Protein AF-A0A960K6C1-F1 (afdb_monomer_lite)

Sequence (120 aa):
MKAQRRILAALAVSSATLWALPAAGVLCNVPADRATLGDAVLDPTCTEIVLAQGVFAGPVVLDRDLILRGAGAGSVIAGPLSVEGSGTAVTLSDLTVDLSGLPGFLEGVTVGGGAEAVLT

Radius of gyration: 23.23 Å; chains: 1; bounding box: 49×33×80 Å

Structure (mmCIF, N/CA/C/O backbone):
data_AF-A0A960K6C1-F1
#
_entry.id   AF-A0A960K6C1-F1
#
loop_
_atom_site.group_PDB
_atom_site.id
_atom_site.type_symbol
_atom_site.label_atom_id
_atom_site.label_alt_id
_atom_site.label_comp_id
_atom_site.label_asym_id
_atom_site.label_entity_id
_atom_site.label_seq_id
_atom_site.pdbx_PDB_ins_code
_atom_site.Cartn_x
_atom_site.Cartn_y
_atom_site.Cartn_z
_atom_site.occupancy
_atom_site.B_iso_or_equiv
_atom_site.auth_seq_id
_atom_site.auth_comp_id
_atom_site.auth_asym_id
_atom_site.auth_atom_id
_atom_site.pdbx_PDB_model_num
ATOM 1 N N . MET A 1 1 ? -34.772 -9.196 67.903 1.00 39.66 1 MET A N 1
ATOM 2 C CA . MET A 1 1 ? -33.820 -9.842 66.974 1.00 39.66 1 MET A CA 1
ATOM 3 C C . MET A 1 1 ? -34.495 -9.961 65.613 1.00 39.66 1 MET A C 1
ATOM 5 O O . MET A 1 1 ? -35.596 -10.486 65.540 1.00 39.66 1 MET A O 1
ATOM 9 N N . LYS A 1 2 ? -33.903 -9.333 64.590 1.00 43.41 2 LYS A N 1
ATOM 10 C CA . LYS A 1 2 ? -34.388 -9.234 63.201 1.00 43.41 2 LYS A CA 1
ATOM 11 C C . LYS A 1 2 ? -33.945 -10.466 62.404 1.00 43.41 2 LYS A C 1
ATOM 13 O O . LYS A 1 2 ? -32.797 -10.862 62.557 1.00 43.41 2 LYS A O 1
ATOM 18 N N . ALA A 1 3 ? -34.774 -10.968 61.486 1.00 43.62 3 ALA A N 1
ATOM 19 C CA . ALA A 1 3 ? -34.292 -11.717 60.318 1.00 43.62 3 ALA A CA 1
ATOM 20 C C . ALA A 1 3 ? -35.306 -11.659 59.159 1.00 43.62 3 ALA A C 1
ATOM 22 O O . ALA A 1 3 ? -36.192 -12.500 59.026 1.00 43.62 3 ALA A O 1
ATOM 23 N N . GLN A 1 4 ? -35.161 -10.629 58.320 1.00 53.16 4 GLN A N 1
ATOM 24 C CA . GLN A 1 4 ? -35.772 -10.516 56.994 1.00 53.16 4 GLN A CA 1
ATOM 25 C C . GLN A 1 4 ? -35.227 -11.614 56.072 1.00 53.16 4 GLN A C 1
ATOM 27 O O . GLN A 1 4 ? -34.028 -11.648 55.806 1.00 53.16 4 GLN A O 1
ATOM 32 N N . ARG A 1 5 ? -36.103 -12.452 55.511 1.00 47.00 5 ARG A N 1
ATOM 33 C CA . ARG A 1 5 ? -35.780 -13.301 54.356 1.00 47.00 5 ARG A CA 1
ATOM 34 C C . ARG A 1 5 ? -36.306 -12.623 53.095 1.00 47.00 5 ARG A C 1
ATOM 36 O O . ARG A 1 5 ? -37.477 -12.744 52.758 1.00 47.00 5 ARG A O 1
ATOM 43 N N . ARG A 1 6 ? -35.442 -11.851 52.435 1.00 54.53 6 ARG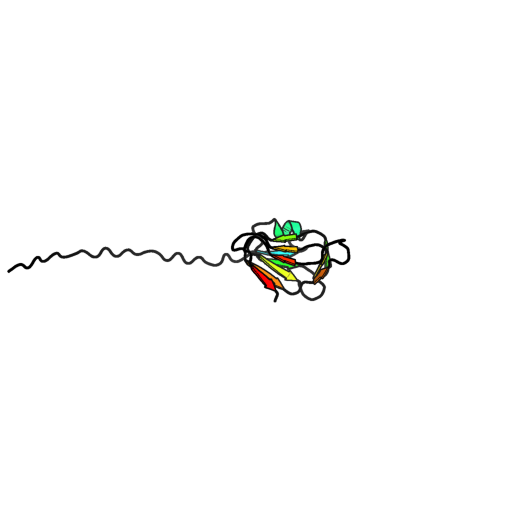 A N 1
ATOM 44 C CA . ARG A 1 6 ? -35.686 -11.314 51.090 1.00 54.53 6 ARG A CA 1
ATOM 45 C C . ARG A 1 6 ? -35.102 -12.308 50.090 1.00 54.53 6 ARG A C 1
ATOM 47 O O . ARG A 1 6 ? -33.887 -12.409 49.972 1.00 54.53 6 ARG A O 1
ATOM 54 N N . ILE A 1 7 ? -35.967 -13.072 49.431 1.00 54.44 7 ILE A N 1
ATOM 55 C CA . ILE A 1 7 ? -35.592 -13.957 48.327 1.00 54.44 7 ILE A CA 1
ATOM 56 C C . ILE A 1 7 ? -35.509 -13.069 47.082 1.00 54.44 7 ILE A C 1
ATOM 58 O O . ILE A 1 7 ? -36.526 -12.616 46.564 1.00 54.44 7 ILE A O 1
ATOM 62 N N . LEU A 1 8 ? -34.284 -12.742 46.676 1.00 51.75 8 LEU A N 1
ATOM 63 C CA . LEU A 1 8 ? -33.983 -12.019 45.444 1.00 51.75 8 LEU A CA 1
ATOM 64 C C . LEU A 1 8 ? -34.026 -13.015 44.282 1.00 51.75 8 LEU A C 1
ATOM 66 O O . LEU A 1 8 ? -33.208 -13.930 44.215 1.00 51.75 8 LEU A O 1
ATOM 70 N N . ALA A 1 9 ? -34.996 -12.839 43.387 1.00 49.06 9 ALA A N 1
ATOM 71 C CA . ALA A 1 9 ? -35.028 -13.505 42.094 1.00 49.06 9 ALA A CA 1
ATOM 72 C C . ALA A 1 9 ? -33.867 -12.970 41.242 1.00 49.06 9 ALA A C 1
ATOM 74 O O . ALA A 1 9 ? -33.846 -11.797 40.871 1.00 49.06 9 ALA A O 1
ATOM 75 N N . ALA A 1 10 ? -32.879 -13.822 40.977 1.00 48.72 10 ALA A N 1
ATOM 76 C CA . ALA A 1 10 ? -31.784 -13.517 40.072 1.00 48.72 10 ALA A CA 1
ATOM 77 C C . ALA A 1 10 ? -32.303 -13.578 38.627 1.00 48.72 10 ALA A C 1
ATOM 79 O O . ALA A 1 10 ? -32.567 -14.654 38.092 1.00 48.72 10 ALA A O 1
ATOM 80 N N . LEU A 1 11 ? -32.480 -12.408 38.014 1.00 48.12 11 LEU A N 1
ATOM 81 C CA . LEU A 1 11 ? -32.727 -12.264 36.584 1.00 48.12 11 LEU A CA 1
ATOM 82 C C . LEU A 1 11 ? -31.411 -12.576 35.851 1.00 48.12 11 LEU A C 1
ATOM 84 O O . LEU A 1 11 ? -30.452 -11.809 35.938 1.00 48.12 11 LEU A O 1
ATOM 88 N N . ALA A 1 12 ? -31.340 -13.719 35.171 1.00 52.84 12 ALA A N 1
ATOM 89 C CA . ALA A 1 12 ? -30.212 -14.069 34.317 1.00 52.84 12 ALA A CA 1
ATOM 90 C C . ALA A 1 12 ? -30.250 -13.195 33.052 1.00 52.84 12 ALA A C 1
ATOM 92 O O . ALA A 1 12 ? -31.046 -13.424 32.144 1.00 52.84 12 ALA A O 1
ATOM 93 N N . VAL A 1 13 ? -29.411 -12.161 33.014 1.00 56.88 13 VAL A N 1
ATOM 94 C CA . VAL A 1 13 ? -29.176 -11.346 31.819 1.00 56.88 13 VAL A CA 1
ATOM 95 C C . VAL A 1 13 ? -28.253 -12.140 30.894 1.00 56.88 13 VAL A C 1
ATOM 97 O O . VAL A 1 13 ? -27.038 -12.165 31.072 1.00 56.88 13 VAL A O 1
ATOM 100 N N . SER A 1 14 ? -28.838 -12.838 29.923 1.00 53.97 14 SER A N 1
ATOM 101 C CA . SER A 1 14 ? -28.116 -13.450 28.806 1.00 53.97 14 SER A CA 1
ATOM 102 C C . SER A 1 14 ? -27.718 -12.360 27.809 1.00 53.97 14 SER A C 1
ATOM 104 O O . SER A 1 14 ? -28.389 -12.150 26.801 1.00 53.97 14 SER A O 1
ATOM 106 N N . SER A 1 15 ? -26.644 -11.629 28.105 1.00 58.66 15 SER A N 1
ATOM 107 C CA . SER A 1 15 ? -26.031 -10.718 27.137 1.00 58.66 15 SER A CA 1
ATOM 108 C C . SER A 1 15 ? -25.332 -11.546 26.067 1.00 58.66 15 SER A C 1
ATOM 110 O O . SER A 1 15 ? -24.269 -12.117 26.305 1.00 58.66 15 SER A O 1
ATOM 112 N N . ALA A 1 16 ? -25.968 -11.635 24.901 1.00 54.44 16 ALA A N 1
ATOM 113 C CA . ALA A 1 16 ? -25.386 -12.174 23.687 1.00 54.44 16 ALA A CA 1
ATOM 114 C C . ALA A 1 16 ? -24.053 -11.468 23.412 1.00 54.44 16 ALA A C 1
ATOM 116 O O . ALA A 1 16 ? -24.016 -10.282 23.084 1.00 54.44 16 ALA A O 1
ATOM 117 N N . THR A 1 17 ? -22.950 -12.194 23.555 1.00 60.47 17 THR A N 1
ATOM 118 C CA . THR A 1 17 ? -21.686 -11.818 22.938 1.00 60.47 17 THR A CA 1
ATOM 119 C C . THR A 1 17 ? -21.915 -11.878 21.431 1.00 60.47 17 THR A C 1
ATOM 121 O O . THR A 1 17 ? -21.927 -12.950 20.834 1.00 60.47 17 THR A O 1
ATOM 124 N N . LEU A 1 18 ? -22.180 -10.726 20.810 1.00 55.16 18 LEU A N 1
ATOM 125 C CA . LEU A 1 18 ? -21.996 -10.561 19.374 1.00 55.16 18 LEU A CA 1
ATOM 126 C C . LEU A 1 18 ? -20.490 -10.629 19.142 1.00 55.16 18 LEU A C 1
ATOM 128 O O . LEU A 1 18 ? -19.759 -9.684 19.430 1.00 55.16 18 LEU A O 1
ATOM 132 N N . TRP A 1 19 ? -20.020 -11.778 18.678 1.00 56.25 19 TRP A N 1
ATOM 133 C CA . TRP A 1 19 ? -18.674 -11.894 18.149 1.00 56.25 19 TRP A CA 1
ATOM 134 C C . TRP A 1 19 ? -18.661 -11.051 16.876 1.00 56.25 19 TRP A C 1
ATOM 136 O O . TRP A 1 19 ? -19.361 -11.372 15.916 1.00 56.25 19 TRP A O 1
ATOM 146 N N . ALA A 1 20 ? -17.930 -9.938 16.889 1.00 54.59 20 ALA A N 1
ATOM 147 C CA . ALA A 1 20 ? -17.572 -9.230 15.673 1.00 54.59 20 ALA A CA 1
ATOM 148 C C . ALA A 1 20 ? -16.687 -10.186 14.867 1.00 54.59 20 ALA A C 1
ATOM 150 O O . ALA A 1 20 ? -15.499 -10.330 15.156 1.00 54.59 20 ALA A O 1
ATOM 151 N N . LEU A 1 21 ? -17.280 -10.928 13.927 1.00 56.06 21 LEU A N 1
ATOM 152 C CA . LEU A 1 21 ? -16.475 -11.650 12.953 1.00 56.06 21 LEU A CA 1
ATOM 153 C C . LEU A 1 21 ? -15.637 -10.597 12.215 1.00 56.06 21 LEU A C 1
ATOM 155 O O . LEU A 1 21 ? -16.209 -9.580 11.808 1.00 56.06 21 LEU A O 1
ATOM 159 N N . PRO A 1 22 ? -14.320 -10.810 12.036 1.00 53.16 22 PRO A N 1
ATOM 160 C CA . PRO A 1 22 ? -13.562 -9.979 11.119 1.00 53.16 22 PRO A CA 1
ATOM 161 C C . PRO A 1 22 ? -14.273 -10.090 9.775 1.00 53.16 22 PRO A C 1
ATOM 163 O O . PRO A 1 22 ? -14.486 -11.198 9.273 1.00 53.16 22 PRO A O 1
ATOM 166 N N . ALA A 1 23 ? -14.740 -8.958 9.248 1.00 58.75 23 ALA A N 1
ATOM 167 C CA . ALA A 1 23 ? -15.287 -8.920 7.906 1.00 58.75 23 ALA A CA 1
ATOM 168 C C . ALA A 1 23 ? -14.217 -9.534 7.004 1.00 58.75 23 ALA A C 1
ATOM 170 O O . ALA A 1 23 ? -13.092 -9.038 6.972 1.00 58.75 23 ALA A O 1
ATOM 171 N N . ALA A 1 24 ? -14.532 -10.673 6.378 1.00 60.03 24 ALA A N 1
ATOM 172 C CA . ALA A 1 24 ? -13.636 -11.300 5.426 1.00 60.03 24 ALA A CA 1
ATOM 173 C C . ALA A 1 24 ? -13.381 -10.258 4.346 1.00 60.03 24 ALA A C 1
ATOM 175 O O . ALA A 1 24 ? -14.281 -9.888 3.591 1.00 60.03 24 ALA A O 1
ATOM 176 N N . GLY A 1 25 ? -12.185 -9.703 4.402 1.00 65.69 25 GLY A N 1
ATOM 177 C CA . GLY A 1 25 ? -11.818 -8.570 3.608 1.00 65.69 25 GLY A CA 1
ATOM 178 C C . GLY A 1 25 ? -11.867 -8.884 2.120 1.00 65.69 25 GLY A C 1
ATOM 179 O O . GLY A 1 25 ? -11.389 -9.947 1.720 1.00 65.69 25 GLY A O 1
ATOM 180 N N . VAL A 1 26 ? -12.440 -8.003 1.292 1.00 90.38 26 VAL A N 1
ATOM 181 C CA . VAL A 1 26 ? -12.376 -8.205 -0.161 1.00 90.38 26 VAL A CA 1
ATOM 182 C C . VAL A 1 26 ? -10.964 -7.861 -0.621 1.00 90.38 26 VAL A C 1
ATOM 184 O O . VAL A 1 26 ? -10.460 -6.761 -0.372 1.00 90.38 26 VAL A O 1
ATOM 187 N N . LEU A 1 27 ? -10.337 -8.837 -1.275 1.00 93.38 27 LEU A N 1
ATOM 188 C CA . LEU A 1 27 ? -9.055 -8.692 -1.944 1.00 93.38 27 LEU A CA 1
ATOM 189 C C . LEU A 1 27 ? -9.280 -8.040 -3.309 1.00 93.38 27 LEU A C 1
ATOM 191 O O . LEU A 1 27 ? -10.053 -8.548 -4.119 1.00 93.38 27 LEU A O 1
ATOM 195 N N . CYS A 1 28 ? -8.572 -6.944 -3.557 1.00 95.69 28 CYS A N 1
ATOM 196 C CA . CYS A 1 28 ? -8.601 -6.187 -4.798 1.00 95.69 28 CYS A CA 1
ATOM 197 C C . CYS A 1 28 ? -7.216 -6.192 -5.449 1.00 95.69 28 CYS A C 1
ATOM 199 O O . CYS A 1 28 ? -6.265 -5.593 -4.945 1.00 95.69 28 CYS A O 1
ATOM 201 N N . ASN A 1 29 ? -7.087 -6.858 -6.590 1.00 95.56 29 ASN A N 1
ATOM 202 C CA . ASN A 1 29 ? -5.869 -6.852 -7.385 1.00 95.56 29 ASN A CA 1
ATOM 203 C C . ASN A 1 29 ? -5.847 -5.622 -8.294 1.00 95.56 29 ASN A C 1
ATOM 205 O O . ASN A 1 29 ? -6.811 -5.338 -9.005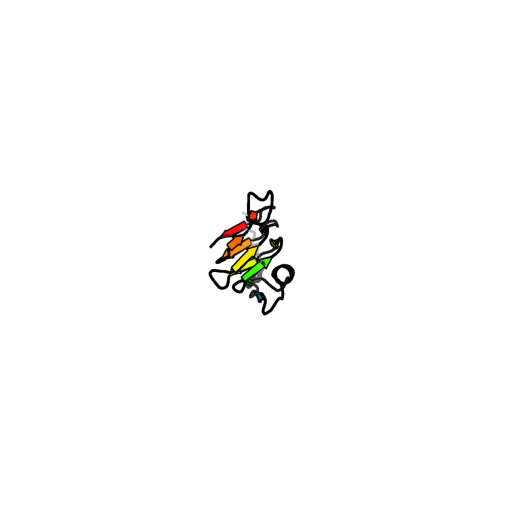 1.00 95.56 29 ASN A O 1
ATOM 209 N N . VAL A 1 30 ? -4.716 -4.932 -8.355 1.00 94.62 30 VAL A N 1
ATOM 210 C CA . VAL A 1 30 ? -4.498 -3.829 -9.296 1.00 94.62 30 VAL A CA 1
ATOM 211 C C . VAL A 1 30 ? -3.436 -4.277 -10.302 1.00 94.62 30 VAL A C 1
ATOM 213 O O . VAL A 1 30 ? -2.328 -4.624 -9.884 1.00 94.62 30 VAL A O 1
ATOM 216 N N . PRO A 1 31 ? -3.727 -4.298 -11.619 1.00 94.31 31 PRO A N 1
ATOM 217 C CA . PRO A 1 31 ? -4.884 -3.686 -12.285 1.00 94.31 31 PRO A CA 1
ATOM 218 C C . PRO A 1 31 ? -6.103 -4.608 -12.541 1.00 94.31 31 PRO A C 1
ATOM 220 O O . PRO A 1 31 ? -7.006 -4.219 -13.278 1.00 94.31 31 PRO A O 1
ATOM 223 N N . ALA A 1 32 ? -6.119 -5.849 -12.043 1.00 94.12 32 ALA A N 1
ATOM 224 C CA . ALA A 1 32 ? -7.088 -6.856 -12.501 1.00 94.12 32 ALA A CA 1
ATOM 225 C C . ALA A 1 32 ? -8.544 -6.609 -12.045 1.00 94.12 32 ALA A C 1
ATOM 227 O O . ALA A 1 32 ? -9.458 -6.766 -12.851 1.00 94.12 32 ALA A O 1
ATOM 228 N N . ASP A 1 33 ? -8.755 -6.204 -10.790 1.00 94.62 33 ASP A N 1
ATOM 229 C CA . ASP A 1 33 ? -10.073 -5.892 -10.213 1.00 94.62 33 ASP A CA 1
ATOM 230 C C . ASP A 1 33 ? -10.371 -4.385 -10.247 1.00 94.62 33 ASP A C 1
ATOM 232 O O . ASP A 1 33 ? -11.517 -3.952 -10.394 1.00 94.62 33 ASP A O 1
ATOM 236 N N . ARG A 1 34 ? -9.322 -3.566 -10.115 1.00 93.62 34 ARG A N 1
ATOM 237 C CA . ARG A 1 34 ? -9.380 -2.099 -10.109 1.00 93.62 34 ARG A CA 1
ATOM 238 C C . ARG A 1 34 ? -8.309 -1.563 -11.046 1.00 93.62 34 ARG A C 1
ATOM 240 O O . ARG A 1 34 ? -7.167 -1.992 -10.962 1.00 93.62 34 ARG A O 1
ATOM 247 N N . ALA A 1 35 ? -8.661 -0.623 -11.923 1.00 92.88 35 ALA A N 1
ATOM 248 C CA . ALA A 1 35 ? -7.750 -0.138 -12.962 1.00 92.88 35 ALA A CA 1
ATOM 249 C C . ALA A 1 35 ? -6.546 0.631 -12.395 1.00 92.88 35 ALA A C 1
ATOM 251 O O . ALA A 1 35 ? -5.449 0.559 -12.951 1.00 92.88 35 ALA A O 1
ATOM 252 N N . THR A 1 36 ? -6.743 1.355 -11.291 1.00 93.31 36 THR A N 1
ATOM 253 C CA . THR A 1 36 ? -5.701 2.151 -10.637 1.00 93.31 36 THR A CA 1
ATOM 254 C C . THR A 1 36 ? -5.647 1.886 -9.134 1.00 93.31 36 THR A C 1
ATOM 256 O O . THR A 1 36 ? -6.620 1.430 -8.531 1.00 93.31 36 THR A O 1
ATOM 259 N N . LEU A 1 37 ? -4.506 2.205 -8.512 1.00 92.88 37 LEU A N 1
ATOM 260 C CA . LEU A 1 37 ? -4.355 2.157 -7.055 1.00 92.88 37 LEU A CA 1
ATOM 261 C C . LEU A 1 37 ? -5.330 3.123 -6.361 1.00 92.88 37 LEU A C 1
ATOM 263 O O . LEU A 1 37 ? -5.930 2.757 -5.358 1.00 92.88 37 LEU A O 1
ATOM 267 N N . GLY A 1 38 ? -5.555 4.313 -6.926 1.00 92.44 38 GLY A N 1
ATOM 268 C CA . GLY A 1 38 ? -6.531 5.269 -6.396 1.00 92.44 38 GLY A CA 1
ATOM 269 C C . GLY A 1 38 ? -7.954 4.707 -6.375 1.00 92.44 38 GLY A C 1
ATOM 270 O O . GLY A 1 38 ? -8.633 4.809 -5.358 1.00 92.44 38 GLY A O 1
ATOM 271 N N . ASP A 1 39 ? -8.379 4.036 -7.451 1.00 92.00 39 ASP A N 1
ATOM 272 C CA . ASP A 1 39 ? -9.706 3.403 -7.506 1.00 92.00 39 ASP A CA 1
ATOM 273 C C . ASP A 1 39 ? -9.861 2.290 -6.465 1.00 92.00 39 ASP A C 1
ATOM 275 O O . ASP A 1 39 ? -10.943 2.107 -5.913 1.00 92.00 39 ASP A O 1
ATOM 279 N N . ALA A 1 40 ? -8.792 1.534 -6.207 1.00 94.00 40 ALA A N 1
ATOM 280 C CA . ALA A 1 40 ? -8.799 0.466 -5.214 1.00 94.00 40 ALA A CA 1
ATOM 281 C C . ALA A 1 40 ? -8.844 1.004 -3.777 1.00 94.00 40 ALA A C 1
ATOM 283 O O . ALA A 1 40 ? -9.536 0.436 -2.940 1.00 94.00 40 ALA A O 1
ATOM 284 N N . VAL A 1 41 ? -8.146 2.107 -3.498 1.00 93.31 41 VAL A N 1
ATOM 285 C CA . VAL A 1 41 ? -8.144 2.759 -2.178 1.00 93.31 41 VAL A CA 1
ATOM 286 C C . VAL A 1 41 ? -9.486 3.431 -1.873 1.00 93.31 41 VAL A C 1
ATOM 288 O O . VAL A 1 41 ? -9.968 3.357 -0.746 1.00 93.31 41 VAL A O 1
ATOM 291 N N . LEU A 1 42 ? -10.111 4.055 -2.877 1.00 93.44 42 LEU A N 1
ATOM 292 C CA . LEU A 1 42 ? -11.412 4.718 -2.729 1.00 93.44 42 LEU A CA 1
ATOM 293 C C . LEU A 1 42 ? -12.589 3.741 -2.629 1.00 93.44 42 LEU A C 1
ATOM 295 O O . LEU A 1 42 ? -13.682 4.137 -2.222 1.00 93.44 42 LEU A O 1
ATOM 299 N N . ASP A 1 43 ? -12.397 2.483 -3.021 1.00 92.50 43 ASP A N 1
ATOM 300 C CA . ASP A 1 43 ? -13.427 1.465 -2.919 1.00 92.50 43 ASP A CA 1
ATOM 301 C C . ASP A 1 43 ? -13.525 0.927 -1.483 1.00 92.50 43 ASP A C 1
ATOM 303 O O . ASP A 1 43 ? -12.639 0.206 -1.020 1.00 92.50 43 ASP A O 1
ATOM 307 N N . PRO A 1 44 ? -14.640 1.183 -0.774 1.00 90.69 44 PRO A N 1
ATOM 308 C CA . PRO A 1 44 ? -14.764 0.787 0.614 1.00 90.69 44 PRO A CA 1
ATOM 309 C C . PRO A 1 44 ? -14.918 -0.722 0.813 1.00 90.69 44 PRO A C 1
ATOM 311 O O . PRO A 1 44 ? -14.885 -1.180 1.959 1.00 90.69 44 PRO A O 1
ATOM 314 N N . THR A 1 45 ? -15.126 -1.486 -0.260 1.00 91.31 45 THR A N 1
ATOM 315 C CA . THR A 1 45 ? -15.172 -2.947 -0.192 1.00 91.31 45 THR A CA 1
ATOM 316 C C . THR A 1 45 ? -13.773 -3.551 -0.150 1.00 91.31 45 THR A C 1
ATOM 318 O O . THR A 1 45 ? -13.591 -4.568 0.517 1.00 91.31 45 THR A O 1
ATOM 321 N N . CYS A 1 46 ? -12.777 -2.886 -0.748 1.00 93.19 46 CYS A N 1
ATOM 322 C CA . CYS A 1 46 ? -11.383 -3.295 -0.680 1.00 93.19 46 CYS A CA 1
ATOM 323 C C . CYS A 1 46 ? -10.838 -3.087 0.736 1.00 93.19 46 CYS A C 1
ATOM 325 O O . CYS A 1 46 ? -10.800 -1.982 1.282 1.00 93.19 46 CYS A O 1
ATOM 327 N N . THR A 1 47 ? -10.401 -4.172 1.350 1.00 93.31 47 THR A N 1
ATOM 328 C CA . THR A 1 47 ? -9.690 -4.154 2.642 1.00 93.31 47 THR A CA 1
ATOM 329 C C . THR A 1 47 ? -8.264 -4.668 2.484 1.00 93.31 47 THR A C 1
ATOM 331 O O . THR A 1 47 ? -7.421 -4.456 3.349 1.00 93.31 47 THR A O 1
ATOM 334 N N . GLU A 1 48 ? -8.003 -5.369 1.382 1.00 94.44 48 GLU A N 1
ATOM 335 C CA . GLU A 1 48 ? -6.689 -5.837 0.987 1.00 94.44 48 GLU A CA 1
ATOM 336 C C . GLU A 1 48 ? -6.471 -5.487 -0.484 1.00 94.44 48 GLU A C 1
ATOM 338 O O . GLU A 1 48 ? -7.278 -5.846 -1.339 1.00 94.44 48 GLU A O 1
ATOM 343 N N . ILE A 1 49 ? -5.388 -4.780 -0.782 1.00 95.56 49 ILE A N 1
ATOM 344 C CA . ILE A 1 49 ? -5.002 -4.387 -2.131 1.00 95.56 49 ILE A CA 1
ATOM 345 C C . ILE A 1 49 ? -3.685 -5.069 -2.470 1.00 95.56 49 ILE A C 1
ATOM 347 O O . ILE A 1 49 ? -2.687 -4.902 -1.767 1.00 95.56 49 ILE A O 1
ATOM 351 N N . VAL A 1 50 ? -3.684 -5.812 -3.575 1.00 95.69 50 VAL A N 1
ATOM 352 C CA . VAL A 1 50 ? -2.486 -6.451 -4.120 1.00 95.69 50 VAL A CA 1
ATOM 353 C C . VAL A 1 50 ? -2.081 -5.728 -5.394 1.00 95.69 50 VAL A C 1
ATOM 355 O O . VAL A 1 50 ? -2.785 -5.773 -6.404 1.00 95.69 50 VAL A O 1
ATOM 358 N N . LEU A 1 51 ? -0.932 -5.063 -5.355 1.00 95.50 51 LEU A N 1
ATOM 359 C CA . LEU A 1 51 ? -0.342 -4.432 -6.525 1.00 95.50 51 LEU A CA 1
ATOM 360 C C . LEU A 1 51 ? 0.427 -5.470 -7.336 1.00 95.50 51 LEU A C 1
ATOM 362 O O . LEU A 1 51 ? 1.344 -6.108 -6.827 1.00 95.50 51 LEU A O 1
ATOM 366 N N . ALA A 1 52 ? 0.105 -5.612 -8.620 1.00 95.69 52 ALA A N 1
ATOM 367 C CA . ALA A 1 52 ? 0.972 -6.330 -9.548 1.00 95.69 52 ALA A CA 1
ATOM 368 C C . ALA A 1 52 ? 2.364 -5.666 -9.623 1.00 95.69 52 ALA A C 1
ATOM 370 O O . ALA A 1 52 ? 2.581 -4.559 -9.125 1.00 95.69 52 ALA A O 1
ATOM 371 N N . GLN A 1 53 ? 3.333 -6.328 -10.253 1.00 94.25 53 GLN A N 1
ATOM 372 C CA . GLN A 1 53 ? 4.616 -5.686 -10.545 1.00 94.25 53 GLN A CA 1
ATOM 373 C C . GLN A 1 53 ? 4.406 -4.543 -11.545 1.00 94.25 53 GLN A C 1
ATOM 375 O O . GLN A 1 53 ? 3.711 -4.711 -12.549 1.00 94.25 53 GLN A O 1
ATOM 380 N N . GLY A 1 54 ? 5.005 -3.387 -11.276 1.00 92.19 54 GLY A N 1
ATOM 381 C CA . GLY A 1 54 ? 4.833 -2.189 -12.088 1.00 92.19 54 GLY A CA 1
ATOM 382 C C . GLY A 1 54 ? 4.956 -0.903 -11.282 1.00 92.19 54 GLY A C 1
ATOM 383 O O . GLY A 1 54 ? 5.155 -0.920 -10.070 1.00 92.19 54 GLY A O 1
ATOM 384 N 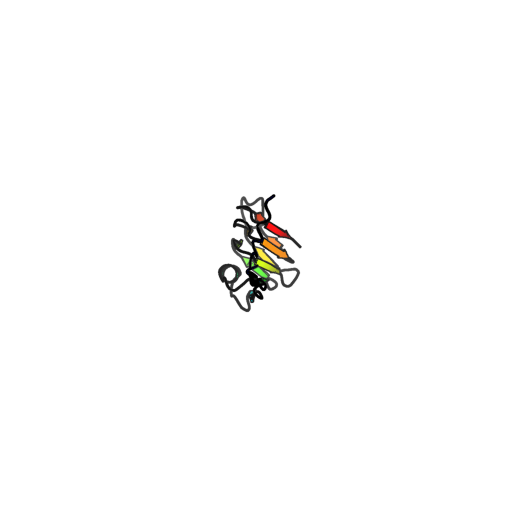N . VAL A 1 55 ? 4.831 0.223 -11.984 1.00 92.44 55 VAL A N 1
ATOM 385 C CA . VAL A 1 55 ? 4.863 1.563 -11.394 1.00 92.44 55 VAL A CA 1
ATOM 386 C C . VAL A 1 55 ? 3.447 2.126 -11.351 1.00 92.44 55 VAL A C 1
ATOM 388 O O . VAL A 1 55 ? 2.801 2.279 -12.388 1.00 92.44 55 VAL A O 1
ATOM 391 N N . PHE A 1 56 ? 2.985 2.459 -10.151 1.00 92.56 56 PHE A N 1
ATOM 392 C CA . PHE A 1 56 ? 1.684 3.057 -9.878 1.00 92.56 56 PHE A CA 1
ATOM 393 C C . PHE A 1 56 ? 1.903 4.510 -9.474 1.00 92.56 56 PHE A C 1
ATOM 395 O O . PHE A 1 56 ? 2.422 4.796 -8.398 1.00 92.56 56 PHE A O 1
ATOM 402 N N . ALA A 1 57 ? 1.563 5.429 -10.372 1.00 89.56 57 ALA A N 1
ATOM 403 C CA . ALA A 1 57 ? 1.769 6.851 -10.152 1.00 89.56 57 ALA A CA 1
ATOM 404 C C . ALA A 1 57 ? 0.640 7.465 -9.321 1.00 89.56 57 ALA A C 1
ATOM 406 O O . ALA A 1 57 ? -0.534 7.153 -9.527 1.00 89.56 57 ALA A O 1
ATOM 407 N N . GLY A 1 58 ? 1.007 8.417 -8.468 1.00 81.25 58 GLY A N 1
ATOM 408 C CA . GLY A 1 58 ? 0.069 9.328 -7.828 1.00 81.25 58 GLY A CA 1
ATOM 409 C C . GLY A 1 58 ? 0.276 9.447 -6.324 1.00 81.25 58 GLY A C 1
ATOM 410 O O . GLY A 1 58 ? 0.844 8.551 -5.701 1.00 81.25 58 GLY A O 1
ATOM 411 N N . PRO A 1 59 ? -0.181 10.562 -5.730 1.00 86.81 59 PRO A N 1
ATOM 412 C CA . PRO A 1 59 ? -0.329 10.626 -4.289 1.00 86.81 59 PRO A CA 1
ATOM 413 C C . PRO A 1 59 ? -1.369 9.596 -3.846 1.00 86.81 59 PRO A C 1
ATOM 415 O O . PRO A 1 59 ? -2.437 9.478 -4.453 1.00 86.81 59 PRO A O 1
ATOM 418 N N . VAL A 1 60 ? -1.056 8.864 -2.785 1.00 90.62 60 VAL A N 1
ATOM 419 C CA . VAL A 1 60 ? -1.948 7.863 -2.197 1.00 90.62 60 VAL A CA 1
ATOM 420 C C . VAL A 1 60 ? -2.212 8.265 -0.757 1.00 90.62 60 VAL A C 1
ATOM 422 O O . VAL A 1 60 ? -1.270 8.485 -0.002 1.00 90.62 60 VAL A O 1
ATOM 425 N N . VAL A 1 61 ? -3.485 8.369 -0.381 1.00 92.44 61 VAL A N 1
ATOM 426 C CA . VAL A 1 61 ? -3.912 8.642 0.996 1.00 92.44 61 VAL A CA 1
ATOM 427 C C . VAL A 1 61 ? -4.712 7.445 1.482 1.00 92.44 61 VAL A C 1
ATOM 429 O O . VAL A 1 61 ? -5.692 7.069 0.846 1.00 92.44 61 VAL A O 1
ATOM 432 N N . LEU A 1 62 ? -4.271 6.835 2.575 1.00 92.81 62 LEU A N 1
ATOM 433 C CA . LEU A 1 62 ? -4.901 5.687 3.211 1.00 92.81 62 LEU A CA 1
ATOM 434 C C . LEU A 1 62 ? -5.521 6.160 4.527 1.00 92.81 62 LEU A C 1
ATOM 436 O O . LEU A 1 62 ? -4.801 6.397 5.489 1.00 92.81 62 LEU A O 1
ATOM 440 N N . ASP A 1 63 ? -6.839 6.330 4.555 1.00 92.62 63 ASP A N 1
ATOM 441 C CA . ASP A 1 63 ? -7.599 6.911 5.674 1.00 92.62 63 ASP A CA 1
ATOM 442 C C . ASP A 1 63 ? -8.512 5.896 6.390 1.00 92.62 63 ASP A C 1
ATOM 444 O O . ASP A 1 63 ? -9.450 6.254 7.108 1.00 92.62 63 ASP A O 1
ATOM 448 N N . ARG A 1 64 ? -8.255 4.608 6.148 1.00 90.62 64 ARG A N 1
ATOM 449 C CA . ARG A 1 64 ? -9.033 3.465 6.629 1.00 90.62 64 ARG A CA 1
ATOM 450 C C . ARG A 1 64 ? -8.151 2.240 6.820 1.00 90.62 64 ARG A C 1
ATOM 452 O O . ARG A 1 64 ? -7.074 2.145 6.231 1.00 90.62 64 ARG A O 1
ATOM 459 N N . ASP A 1 65 ? -8.654 1.284 7.594 1.00 91.06 65 ASP A N 1
ATOM 460 C CA . ASP A 1 65 ? -7.982 0.004 7.799 1.00 91.06 65 ASP A CA 1
ATOM 461 C C . ASP A 1 65 ? -7.807 -0.721 6.462 1.00 91.06 65 ASP A C 1
ATOM 463 O O . ASP A 1 65 ? -8.780 -1.011 5.752 1.00 91.06 65 ASP A O 1
ATOM 467 N N . LEU A 1 66 ? -6.550 -0.977 6.102 1.00 92.31 66 LEU A N 1
ATOM 468 C CA . LEU A 1 66 ? -6.197 -1.514 4.796 1.00 92.31 66 LEU A CA 1
ATOM 469 C C . LEU A 1 66 ? -4.864 -2.261 4.839 1.00 92.31 66 LEU A C 1
ATOM 471 O O . LEU A 1 66 ? -3.870 -1.788 5.389 1.00 92.31 66 LEU A O 1
ATOM 475 N N . ILE A 1 67 ? -4.818 -3.406 4.169 1.00 93.62 67 ILE A N 1
ATOM 476 C CA . ILE A 1 67 ? -3.567 -4.078 3.823 1.00 93.62 67 ILE A CA 1
ATOM 477 C C . ILE A 1 67 ? -3.221 -3.696 2.387 1.00 93.62 67 ILE A C 1
ATOM 479 O O . ILE A 1 67 ? -3.968 -4.018 1.468 1.00 93.62 67 ILE A O 1
ATOM 483 N N . LEU A 1 68 ? -2.093 -3.028 2.176 1.00 93.69 68 LEU A N 1
ATOM 484 C CA . LEU A 1 68 ? -1.562 -2.738 0.850 1.00 93.69 68 LEU A CA 1
ATOM 485 C C . LEU A 1 68 ? -0.265 -3.523 0.679 1.00 93.69 68 LEU A C 1
ATOM 487 O O . LEU A 1 68 ? 0.708 -3.291 1.395 1.00 93.69 68 LEU A O 1
ATOM 491 N N . ARG A 1 69 ? -0.245 -4.455 -0.276 1.00 93.94 69 ARG A N 1
ATOM 492 C CA . ARG A 1 69 ? 0.943 -5.264 -0.547 1.00 93.94 69 ARG A CA 1
ATOM 493 C C . ARG A 1 69 ? 1.299 -5.350 -2.017 1.00 93.94 69 ARG A C 1
ATOM 495 O O . ARG A 1 69 ? 0.422 -5.346 -2.880 1.00 93.94 69 ARG A O 1
ATOM 502 N N . GLY A 1 70 ? 2.586 -5.470 -2.307 1.00 93.31 70 GLY A N 1
ATOM 503 C CA . GLY A 1 70 ? 3.053 -5.852 -3.633 1.00 93.31 70 GLY A CA 1
ATOM 504 C C . GLY A 1 70 ? 2.893 -7.352 -3.872 1.00 93.31 70 GLY A C 1
ATOM 505 O O . GLY A 1 70 ? 2.911 -8.160 -2.947 1.00 93.31 70 GLY A O 1
ATOM 506 N N . ALA A 1 71 ? 2.792 -7.754 -5.136 1.00 88.44 71 ALA A N 1
ATOM 507 C CA . ALA A 1 71 ? 2.870 -9.154 -5.560 1.00 88.44 71 ALA A CA 1
ATOM 508 C C . ALA A 1 71 ? 4.325 -9.688 -5.570 1.00 88.44 71 ALA A C 1
ATOM 510 O O . ALA A 1 71 ? 4.612 -10.706 -6.204 1.00 88.44 71 ALA A O 1
ATOM 511 N N . GLY A 1 72 ? 5.250 -8.979 -4.912 1.00 80.38 72 GLY A N 1
ATOM 512 C CA . GLY A 1 72 ? 6.685 -9.243 -4.851 1.00 80.38 72 GLY A CA 1
ATOM 513 C C . GLY A 1 72 ? 7.525 -8.014 -5.219 1.00 80.38 72 GLY A C 1
ATOM 514 O O . GLY A 1 72 ? 7.011 -6.912 -5.410 1.00 80.38 72 GLY A O 1
ATOM 515 N N . ALA A 1 73 ? 8.840 -8.211 -5.356 1.00 74.12 73 ALA A N 1
ATOM 516 C CA . ALA A 1 73 ? 9.759 -7.149 -5.759 1.00 74.12 73 ALA A CA 1
ATOM 517 C C . ALA A 1 73 ? 9.353 -6.552 -7.122 1.00 74.12 73 ALA A C 1
ATOM 519 O O . ALA A 1 73 ? 9.155 -7.284 -8.092 1.00 74.12 73 ALA A O 1
ATOM 520 N N . GLY A 1 74 ? 9.251 -5.222 -7.192 1.00 84.38 74 GLY A N 1
ATOM 521 C CA . GLY A 1 74 ? 8.911 -4.493 -8.419 1.00 84.38 74 GLY A CA 1
ATOM 522 C C . GLY A 1 74 ? 7.543 -3.807 -8.417 1.00 84.38 74 GLY A C 1
ATOM 523 O O . GLY A 1 74 ? 7.203 -3.171 -9.411 1.00 84.38 74 GLY A O 1
ATOM 524 N N . SER A 1 75 ? 6.769 -3.892 -7.334 1.00 93.12 75 SER A N 1
ATOM 525 C CA . SER A 1 75 ? 5.599 -3.033 -7.116 1.00 93.12 75 SER A CA 1
ATOM 526 C C . SER A 1 75 ? 6.047 -1.680 -6.551 1.00 93.12 75 SER A C 1
ATOM 528 O O . SER A 1 75 ? 6.464 -1.579 -5.395 1.00 93.12 75 SER A O 1
ATOM 530 N N . VAL A 1 76 ? 6.001 -0.643 -7.388 1.00 91.50 76 VAL A N 1
ATOM 531 C CA . VAL A 1 76 ? 6.500 0.701 -7.074 1.00 91.50 76 VAL A CA 1
ATOM 532 C C . VAL A 1 76 ? 5.345 1.691 -7.009 1.00 91.50 76 VAL A C 1
ATOM 534 O O . VAL A 1 76 ? 4.598 1.830 -7.974 1.00 91.50 76 VAL A O 1
ATOM 537 N N . ILE A 1 77 ? 5.229 2.424 -5.907 1.00 91.56 77 ILE A N 1
ATOM 538 C CA . ILE A 1 77 ? 4.360 3.597 -5.794 1.00 91.56 77 ILE A CA 1
ATOM 539 C C . ILE A 1 77 ? 5.216 4.820 -6.122 1.00 91.56 77 ILE A C 1
ATOM 541 O O . ILE A 1 77 ? 6.124 5.160 -5.370 1.00 91.56 77 ILE A O 1
ATOM 545 N N . ALA A 1 78 ? 4.953 5.456 -7.261 1.00 91.25 78 ALA A N 1
ATOM 546 C CA . ALA A 1 78 ? 5.644 6.666 -7.691 1.00 91.25 78 ALA A CA 1
ATOM 547 C C . ALA A 1 78 ? 4.845 7.891 -7.237 1.00 91.25 78 ALA A C 1
ATOM 549 O O . ALA A 1 78 ? 3.933 8.358 -7.930 1.00 91.25 78 ALA A O 1
ATOM 550 N N . GLY A 1 79 ? 5.153 8.384 -6.043 1.00 88.25 79 GLY A N 1
ATOM 551 C CA . GLY A 1 79 ? 4.322 9.385 -5.388 1.00 88.25 79 GLY A CA 1
ATOM 552 C C . GLY A 1 79 ? 4.499 9.413 -3.874 1.00 88.25 79 GLY A C 1
ATOM 553 O O . GLY A 1 79 ? 5.080 8.487 -3.308 1.00 88.25 79 GLY A O 1
ATOM 554 N N . PRO A 1 80 ? 3.979 10.452 -3.200 1.00 87.94 80 PRO A N 1
ATOM 555 C CA . PRO A 1 80 ? 3.890 10.440 -1.750 1.00 87.94 80 PRO A CA 1
ATOM 556 C C . PRO A 1 80 ? 2.804 9.458 -1.285 1.00 87.94 80 PRO A C 1
ATOM 558 O O . PRO A 1 80 ? 1.726 9.383 -1.882 1.00 87.94 80 PRO A O 1
ATOM 561 N N . LEU A 1 81 ? 3.077 8.747 -0.191 1.00 90.25 81 LEU A N 1
ATOM 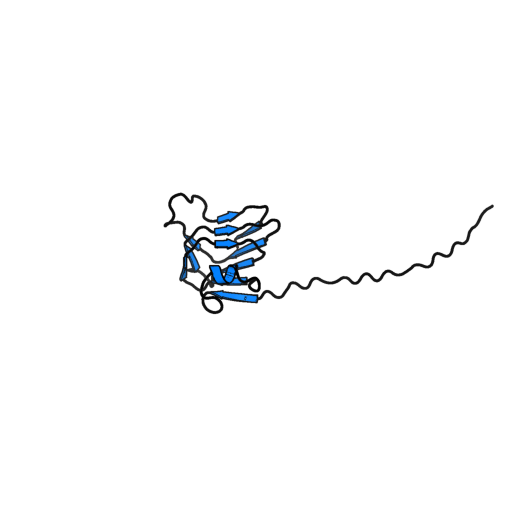562 C CA . LEU A 1 81 ? 2.116 7.889 0.500 1.00 90.25 81 LEU A CA 1
ATOM 563 C C . LEU A 1 81 ? 1.790 8.495 1.874 1.00 90.25 81 LEU A C 1
ATOM 565 O O . LEU A 1 81 ? 2.685 8.690 2.694 1.00 90.25 81 LEU A O 1
ATOM 569 N N . SER A 1 82 ? 0.519 8.788 2.129 1.00 90.56 82 SER A N 1
ATOM 570 C CA . SER A 1 82 ? 0.022 9.293 3.412 1.00 90.56 82 SER A CA 1
ATOM 571 C C . 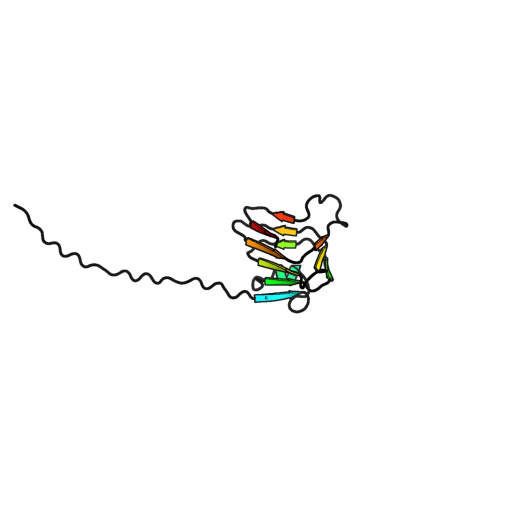SER A 1 82 ? -0.886 8.253 4.057 1.00 90.56 82 SER A C 1
ATOM 573 O O . SER A 1 82 ? -1.745 7.684 3.387 1.00 90.56 82 SER A O 1
ATOM 575 N N . VAL A 1 83 ? -0.703 8.007 5.348 1.00 90.69 83 VAL A N 1
ATOM 576 C CA . VAL A 1 83 ? -1.616 7.233 6.188 1.00 90.69 83 VAL A CA 1
ATOM 577 C C . VAL A 1 83 ? -2.239 8.194 7.192 1.00 90.69 83 VAL A C 1
ATOM 579 O O . VAL A 1 83 ? -1.536 8.838 7.972 1.00 90.69 83 VAL A O 1
ATOM 582 N N . GLU A 1 84 ? -3.558 8.311 7.152 1.00 90.19 84 GLU A N 1
ATOM 583 C CA . GLU A 1 84 ? -4.340 9.279 7.916 1.00 90.19 84 GLU A CA 1
ATOM 584 C C . GLU A 1 84 ? -5.477 8.571 8.663 1.00 90.19 84 GLU A C 1
ATOM 586 O O . GLU A 1 84 ? -5.763 7.404 8.425 1.00 90.19 84 GLU A O 1
ATOM 591 N N . GLY A 1 85 ? -6.131 9.276 9.587 1.00 84.69 85 GLY A N 1
ATOM 592 C CA . GLY A 1 85 ? -7.283 8.750 10.326 1.00 84.69 85 GLY A CA 1
ATOM 593 C C . GLY A 1 85 ? -6.948 8.231 11.728 1.00 84.69 85 GLY A C 1
ATOM 594 O O . GLY A 1 85 ? -5.996 7.490 11.959 1.00 84.69 85 GLY A O 1
ATOM 595 N N . SER A 1 86 ? -7.750 8.635 12.714 1.00 80.94 86 SER A N 1
ATOM 596 C CA . SER A 1 86 ? -7.547 8.212 14.101 1.00 80.94 86 SER A CA 1
ATOM 597 C C . SER A 1 86 ? -7.942 6.752 14.284 1.00 80.94 86 SER A C 1
ATOM 599 O O . SER A 1 86 ? -9.094 6.403 14.020 1.00 80.94 86 SER A O 1
ATOM 601 N N . GLY A 1 87 ? -7.024 5.925 14.788 1.00 80.56 87 GLY A N 1
ATOM 602 C CA . GLY A 1 87 ? -7.282 4.494 14.980 1.00 80.56 87 GLY A CA 1
ATOM 603 C C . GLY A 1 87 ? -7.329 3.702 13.674 1.00 80.56 87 GLY A C 1
ATOM 604 O O . GLY A 1 87 ? -7.876 2.608 13.659 1.00 80.56 87 GLY A O 1
ATOM 605 N N . THR A 1 88 ? -6.788 4.269 12.595 1.00 86.00 88 THR A N 1
ATOM 606 C CA . THR A 1 88 ? -6.599 3.588 11.317 1.00 86.00 88 THR A CA 1
ATOM 607 C C . THR A 1 88 ? -5.334 2.739 11.359 1.00 86.00 88 THR A C 1
ATOM 609 O O . THR A 1 88 ? -4.265 3.254 11.686 1.00 86.00 88 THR A O 1
ATOM 612 N N . ALA A 1 89 ? -5.456 1.459 11.018 1.00 88.12 89 ALA A N 1
ATOM 613 C CA . ALA A 1 89 ? -4.352 0.511 10.945 1.00 88.12 89 ALA A CA 1
ATOM 614 C C . ALA A 1 89 ? -4.074 0.113 9.490 1.00 88.12 89 ALA A C 1
ATOM 616 O O . ALA A 1 89 ? -4.863 -0.585 8.847 1.00 88.12 89 ALA A O 1
ATOM 617 N N . VAL A 1 90 ? -2.913 0.519 8.979 1.00 91.25 90 VAL A N 1
ATOM 618 C CA . VAL A 1 90 ? -2.453 0.166 7.633 1.00 91.25 90 VAL A CA 1
ATOM 619 C C . VAL A 1 90 ? -1.254 -0.766 7.707 1.00 91.25 90 VAL A C 1
ATOM 621 O O . VAL A 1 90 ? -0.286 -0.504 8.419 1.00 91.25 90 VAL A O 1
ATOM 624 N N . THR A 1 91 ? -1.293 -1.846 6.930 1.00 92.50 91 THR A N 1
ATOM 625 C CA . THR A 1 91 ? -0.139 -2.736 6.743 1.00 92.50 91 THR A CA 1
ATOM 626 C C . THR A 1 91 ? 0.422 -2.555 5.342 1.00 92.50 91 THR A C 1
ATOM 628 O O . THR A 1 91 ? -0.319 -2.673 4.368 1.00 92.50 91 THR A O 1
ATOM 631 N N . LEU A 1 92 ? 1.723 -2.285 5.251 1.00 91.00 92 LEU A N 1
ATOM 632 C CA . LEU A 1 92 ? 2.469 -2.134 4.006 1.00 91.00 92 LEU A CA 1
ATOM 633 C C . LEU A 1 92 ? 3.494 -3.266 3.900 1.00 91.00 92 LEU A C 1
ATOM 635 O O . LEU A 1 92 ? 4.353 -3.386 4.773 1.00 91.00 92 LEU A O 1
ATOM 639 N N . SER A 1 93 ? 3.437 -4.067 2.835 1.00 92.62 93 SER A N 1
ATOM 640 C CA . SER A 1 93 ? 4.410 -5.148 2.613 1.00 92.62 93 SER A CA 1
ATOM 641 C C . SER A 1 93 ? 4.817 -5.271 1.149 1.00 92.62 93 SER A C 1
ATOM 643 O O . SER A 1 93 ? 4.007 -5.051 0.255 1.00 92.62 93 SER A O 1
ATOM 645 N N . ASP A 1 94 ? 6.069 -5.640 0.882 1.00 91.38 94 ASP A N 1
ATOM 646 C CA . ASP A 1 94 ? 6.559 -5.928 -0.480 1.00 91.38 94 ASP A CA 1
ATOM 647 C C . ASP A 1 94 ? 6.408 -4.762 -1.486 1.00 91.38 94 ASP A C 1
ATOM 649 O O . ASP A 1 94 ? 6.169 -4.973 -2.675 1.00 91.38 94 ASP A O 1
ATOM 653 N N . LEU A 1 95 ? 6.544 -3.514 -1.025 1.00 90.00 95 LEU A N 1
ATOM 654 C CA . LEU A 1 95 ? 6.381 -2.302 -1.839 1.00 90.00 95 LEU A CA 1
ATOM 655 C C . LEU A 1 95 ? 7.637 -1.437 -1.835 1.00 90.00 95 LEU A C 1
ATOM 657 O O . LEU A 1 95 ? 8.369 -1.367 -0.851 1.00 90.00 95 LEU A O 1
ATOM 661 N N . THR A 1 96 ? 7.856 -0.719 -2.933 1.00 89.56 96 THR A N 1
ATOM 662 C CA . THR A 1 96 ? 8.844 0.364 -3.011 1.00 89.56 96 THR A CA 1
ATOM 663 C C . THR A 1 96 ? 8.117 1.686 -3.202 1.00 89.56 96 THR A C 1
ATOM 665 O O . THR A 1 96 ? 7.305 1.810 -4.112 1.00 89.56 96 THR A O 1
ATOM 668 N N . VAL A 1 97 ? 8.412 2.684 -2.372 1.00 88.44 97 VAL A N 1
ATOM 669 C CA . VAL A 1 97 ? 7.927 4.053 -2.584 1.00 88.44 97 VAL A CA 1
ATOM 670 C C . VAL A 1 97 ? 9.042 4.852 -3.249 1.00 88.44 97 VAL A C 1
ATOM 672 O O . VAL A 1 97 ? 10.121 5.008 -2.677 1.00 88.44 97 VAL A O 1
ATOM 675 N N . ASP A 1 98 ? 8.795 5.322 -4.469 1.00 88.38 98 ASP A N 1
ATOM 676 C CA . ASP A 1 98 ? 9.735 6.122 -5.249 1.00 88.38 98 ASP A CA 1
ATOM 677 C C . ASP A 1 98 ? 9.323 7.600 -5.240 1.00 88.38 98 ASP A C 1
ATOM 679 O O . ASP A 1 98 ? 8.270 7.987 -5.754 1.00 88.38 98 ASP A O 1
ATOM 683 N N . LEU A 1 99 ? 10.193 8.430 -4.661 1.00 83.75 99 LEU A N 1
ATOM 684 C CA . LEU A 1 99 ? 10.048 9.885 -4.592 1.00 83.75 99 LEU A CA 1
ATOM 685 C C . LEU A 1 99 ? 10.981 10.636 -5.546 1.00 83.75 99 LEU A C 1
ATOM 687 O O . LEU A 1 99 ? 10.999 11.866 -5.531 1.00 83.75 99 LEU A O 1
ATOM 691 N N . SER A 1 100 ? 11.778 9.936 -6.356 1.00 81.62 100 SER A N 1
ATOM 692 C CA . SER A 1 100 ? 12.841 10.545 -7.170 1.00 81.62 100 SER A CA 1
ATOM 693 C C . SER A 1 100 ? 12.342 11.624 -8.145 1.00 81.62 100 SER A C 1
ATOM 695 O O . SER A 1 100 ? 13.114 12.490 -8.556 1.00 81.62 100 SER A O 1
ATOM 697 N N . GLY A 1 101 ? 11.046 11.619 -8.470 1.00 70.69 101 GLY A N 1
ATOM 698 C CA . GLY A 1 101 ? 10.386 12.621 -9.308 1.00 70.69 101 GLY A CA 1
ATOM 699 C C . GLY A 1 101 ? 9.760 13.816 -8.573 1.00 70.69 101 GLY A C 1
ATOM 700 O O . GLY A 1 101 ? 9.173 14.670 -9.239 1.00 70.69 101 GLY A O 1
ATOM 701 N N . LEU A 1 102 ? 9.838 13.900 -7.239 1.00 69.94 102 LEU A N 1
ATOM 702 C CA . LEU A 1 102 ? 9.119 14.907 -6.448 1.00 69.94 102 LEU A CA 1
ATOM 703 C C . LEU A 1 102 ? 10.066 15.917 -5.779 1.00 69.94 102 LEU A C 1
ATOM 705 O O . LEU A 1 102 ? 10.786 15.565 -4.843 1.00 69.94 102 LEU A O 1
ATOM 709 N N . PRO A 1 103 ? 10.056 17.200 -6.190 1.00 66.94 103 PRO A N 1
ATOM 710 C CA . PRO A 1 103 ? 10.840 18.221 -5.511 1.00 66.94 103 PRO A CA 1
ATOM 711 C C . PRO A 1 103 ? 10.234 18.532 -4.133 1.00 66.94 103 PRO A C 1
ATOM 713 O O . PRO A 1 103 ? 9.098 18.988 -4.039 1.00 66.94 103 PRO A O 1
ATOM 716 N N . GLY A 1 104 ? 11.009 18.326 -3.064 1.00 63.03 104 GLY A N 1
ATOM 717 C CA . GLY A 1 104 ? 10.661 18.774 -1.708 1.00 63.03 104 GLY A CA 1
ATOM 718 C C . GLY A 1 104 ? 10.039 17.728 -0.776 1.00 63.03 104 GLY A C 1
ATOM 719 O O . GLY A 1 104 ? 9.755 18.065 0.370 1.00 63.03 104 GLY A O 1
ATOM 720 N N . PHE A 1 105 ? 9.876 16.475 -1.208 1.00 60.09 105 PHE A N 1
ATOM 721 C CA . PHE A 1 105 ? 9.498 15.378 -0.312 1.00 60.09 105 PHE A CA 1
ATOM 722 C C . PHE A 1 105 ? 10.754 14.737 0.287 1.00 60.09 105 PHE A C 1
ATOM 724 O O . PHE A 1 105 ? 11.499 14.044 -0.402 1.00 60.09 105 PHE A O 1
ATOM 731 N N . LEU A 1 106 ? 11.008 15.000 1.572 1.00 56.50 106 LEU A N 1
ATOM 732 C CA . LEU A 1 106 ? 12.076 14.338 2.338 1.00 56.50 106 LEU A CA 1
ATOM 733 C C . LEU A 1 106 ?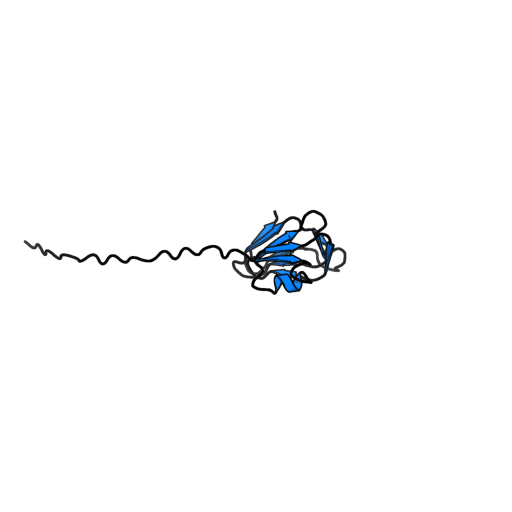 11.596 13.035 2.995 1.00 56.50 106 LEU A C 1
ATOM 735 O O . LEU A 1 106 ? 12.414 12.229 3.428 1.00 56.50 106 LEU A O 1
ATOM 739 N N . GLU A 1 107 ? 10.281 12.820 3.037 1.00 66.38 107 GLU A N 1
ATOM 740 C CA . GLU A 1 107 ? 9.633 11.669 3.659 1.00 66.38 107 GLU A CA 1
ATOM 741 C C . GLU A 1 107 ? 8.680 11.035 2.641 1.00 66.38 107 GLU A C 1
ATOM 743 O O . GLU A 1 107 ? 7.804 11.705 2.095 1.00 66.38 107 GLU A O 1
ATOM 748 N N . GLY A 1 108 ? 8.897 9.754 2.328 1.00 67.19 108 GLY A N 1
ATOM 749 C CA . GLY A 1 108 ? 8.092 9.019 1.341 1.00 67.19 108 GLY A CA 1
ATOM 750 C C . GLY A 1 108 ? 6.822 8.404 1.896 1.00 67.19 108 GLY A C 1
ATOM 751 O O . GLY A 1 108 ? 5.897 8.127 1.139 1.00 67.19 108 GLY A O 1
ATOM 752 N N . VAL A 1 109 ? 6.768 8.235 3.215 1.00 80.62 109 VAL A N 1
ATOM 753 C CA . VAL A 1 109 ? 5.597 7.753 3.936 1.00 80.62 109 VAL A CA 1
ATOM 754 C C . VAL A 1 109 ? 5.351 8.700 5.100 1.00 80.62 109 VAL A C 1
ATOM 756 O O . VAL A 1 109 ? 6.226 8.869 5.949 1.00 80.62 109 VAL A O 1
ATOM 759 N N . THR A 1 110 ? 4.176 9.316 5.139 1.00 84.12 110 THR A N 1
ATOM 760 C CA . THR A 1 110 ? 3.739 10.165 6.252 1.00 84.12 110 THR A CA 1
ATOM 761 C C . THR A 1 110 ? 2.636 9.445 7.016 1.00 84.12 110 THR A C 1
ATOM 763 O O . THR A 1 110 ? 1.716 8.915 6.405 1.00 84.12 110 THR A O 1
ATOM 766 N N . VAL A 1 111 ? 2.717 9.423 8.348 1.00 80.81 111 VAL A N 1
ATOM 767 C CA . VAL A 1 111 ? 1.668 8.872 9.220 1.00 80.81 111 VAL A CA 1
ATOM 768 C C . VAL A 1 111 ? 1.145 9.999 10.103 1.00 80.81 111 VAL A C 1
ATOM 770 O O . VAL A 1 111 ? 1.905 10.601 10.864 1.00 80.81 111 VAL A O 1
ATOM 773 N N . GLY A 1 112 ? -0.139 10.320 9.972 1.00 84.12 112 GLY A N 1
ATOM 774 C CA . GLY A 1 112 ? -0.782 11.452 10.636 1.00 84.12 112 GLY A CA 1
ATOM 775 C C . GLY A 1 112 ? -2.067 11.065 11.366 1.00 84.12 112 GLY A C 1
ATOM 776 O O . GLY A 1 112 ? -2.577 9.958 11.246 1.00 84.12 112 GLY A O 1
ATOM 777 N N . GLY A 1 113 ? -2.606 11.989 12.164 1.00 76.81 113 GLY A N 1
ATOM 778 C CA . GLY A 1 113 ? -3.957 11.851 12.728 1.00 76.81 113 GLY A CA 1
ATOM 779 C C . GLY A 1 113 ? -4.155 10.750 13.779 1.00 76.81 113 GLY A C 1
ATOM 780 O O . GLY A 1 113 ? -5.297 10.452 14.110 1.00 76.81 113 GLY A O 1
ATOM 781 N N . GLY A 1 114 ? -3.082 10.170 14.327 1.00 71.62 114 GLY A N 1
ATOM 782 C CA . GLY A 1 114 ? -3.171 9.031 15.250 1.00 71.62 114 GLY A CA 1
ATOM 783 C C . GLY A 1 114 ? -3.381 7.687 14.547 1.00 71.62 114 GLY A C 1
ATOM 784 O O . GLY A 1 114 ? -3.900 6.762 15.170 1.00 71.62 114 GLY A O 1
ATOM 785 N N . ALA A 1 115 ? -3.022 7.605 13.265 1.00 80.25 115 ALA A N 1
ATOM 786 C CA . ALA A 1 115 ? -2.961 6.362 12.515 1.00 80.25 115 ALA A CA 1
ATOM 787 C C . ALA A 1 115 ? -1.718 5.536 12.879 1.00 80.25 115 ALA A C 1
ATOM 789 O O . ALA A 1 115 ? -0.710 6.065 13.360 1.00 80.25 115 ALA A O 1
ATOM 790 N N . GLU A 1 116 ? -1.784 4.241 12.590 1.00 82.19 116 GLU A N 1
ATOM 791 C CA . GLU A 1 116 ? -0.690 3.289 12.731 1.00 82.19 116 GLU A CA 1
ATOM 792 C C . GLU A 1 116 ? -0.371 2.686 11.359 1.00 82.19 116 GLU A C 1
ATOM 794 O O . GLU A 1 116 ? -1.244 2.145 10.681 1.00 82.19 116 GLU A O 1
ATOM 799 N N . ALA A 1 117 ? 0.895 2.772 10.945 1.00 81.06 117 ALA A N 1
ATOM 800 C CA . ALA A 1 117 ? 1.393 2.109 9.745 1.00 81.06 117 ALA A CA 1
ATOM 801 C C . ALA A 1 117 ? 2.449 1.075 10.141 1.00 81.06 117 ALA A C 1
ATOM 803 O O . ALA A 1 117 ? 3.462 1.412 10.760 1.00 81.06 117 ALA A O 1
ATOM 804 N N . VAL A 1 118 ? 2.213 -0.183 9.778 1.00 85.00 118 VAL A N 1
ATOM 805 C CA . VAL A 1 118 ? 3.145 -1.288 10.013 1.00 85.00 118 VAL A CA 1
ATOM 806 C C . VAL A 1 118 ? 3.802 -1.657 8.690 1.00 85.00 118 VAL A C 1
ATOM 808 O O . VAL A 1 118 ? 3.119 -1.986 7.723 1.00 85.00 118 VAL A O 1
ATOM 811 N N . LEU A 1 119 ? 5.131 -1.597 8.656 1.00 81.00 119 LEU A N 1
ATOM 812 C CA . LEU A 1 119 ? 5.950 -2.035 7.528 1.00 81.00 119 LEU A CA 1
ATOM 813 C C . LEU A 1 119 ? 6.462 -3.445 7.823 1.00 81.00 119 LEU A C 1
ATOM 815 O O . LEU A 1 119 ? 7.086 -3.658 8.867 1.00 81.00 119 LEU A O 1
ATOM 819 N N . THR A 1 120 ? 6.193 -4.388 6.924 1.00 73.19 120 THR A N 1
ATOM 820 C CA . THR A 1 120 ? 6.593 -5.799 7.062 1.00 73.19 120 THR A CA 1
ATOM 821 C C . THR A 1 120 ? 7.424 -6.273 5.889 1.00 73.19 120 THR A C 1
ATOM 823 O O . THR A 1 120 ? 7.047 -5.927 4.745 1.00 73.19 120 THR A O 1
#

pLDDT: mean 80.17, std 16.06, range [39.66, 95.69]

Secondary structure (DSSP, 8-state):
--------------------PPP-PEEEEETTTSSSHHHHHH-TTEEEEEEPSEEEES-EEE-S-EEEEESSTTEEEES-EEE-STT-EEEEES-EEE-TT-TT-S-SEEE-TT-EEEE-

Foldseek 3Di:
DDDDDDDDDDDPPPDDPPDPDDPPQDEAEPPPRPPAPQRLQPDPSHQEYEYEAEEGEDEAERAARHEYEYPAARAEYAHAYEYEYAPHEYEYERYHYHPVPPPPDPDRYYYDHNYHYHYD